Protein AF-A0A924C018-F1 (afdb_monomer_lite)

Structure (mmCIF, N/CA/C/O backbone):
data_AF-A0A924C018-F1
#
_entry.id   AF-A0A924C018-F1
#
loop_
_atom_site.group_PDB
_atom_site.id
_atom_site.type_symbol
_atom_site.label_atom_id
_atom_site.label_alt_id
_atom_site.label_comp_id
_atom_site.label_asym_id
_atom_site.label_entity_id
_atom_site.label_seq_id
_atom_site.pdbx_PDB_ins_code
_atom_site.Cartn_x
_atom_site.Cartn_y
_atom_site.Cartn_z
_atom_site.occupancy
_atom_site.B_iso_or_equiv
_atom_site.auth_seq_id
_atom_site.auth_comp_id
_atom_site.auth_asym_id
_atom_site.auth_atom_id
_atom_site.pdbx_PDB_model_num
ATOM 1 N N . MET A 1 1 ? -15.254 3.535 -17.066 1.00 49.41 1 MET A N 1
ATOM 2 C CA . MET A 1 1 ? -15.858 3.258 -15.742 1.00 49.41 1 MET A CA 1
ATOM 3 C C . MET A 1 1 ? -16.656 4.487 -15.354 1.00 49.41 1 MET A C 1
ATOM 5 O O . MET A 1 1 ? -16.088 5.569 -15.401 1.00 49.41 1 MET A O 1
ATOM 9 N N . GLY A 1 2 ? -17.961 4.345 -15.115 1.00 53.03 2 GLY A N 1
ATOM 10 C CA . GLY A 1 2 ? -18.867 5.479 -14.918 1.00 53.03 2 GLY A CA 1
ATOM 11 C C . GLY A 1 2 ? -18.561 6.240 -13.630 1.00 53.03 2 GLY A C 1
ATOM 12 O O . GLY A 1 2 ? -18.770 5.709 -12.548 1.00 53.03 2 GLY A O 1
ATOM 13 N N . THR A 1 3 ? -18.107 7.482 -13.765 1.00 59.41 3 THR A N 1
ATOM 14 C CA . THR A 1 3 ? -17.884 8.464 -12.685 1.00 59.41 3 THR A CA 1
ATOM 15 C C . THR A 1 3 ? -19.192 9.032 -12.120 1.00 59.41 3 THR A C 1
ATOM 17 O O . THR A 1 3 ? -19.202 9.951 -11.307 1.00 59.41 3 THR A O 1
ATOM 20 N N . THR A 1 4 ? -20.335 8.509 -12.564 1.00 56.25 4 THR A N 1
ATOM 21 C CA . THR A 1 4 ? -21.648 9.119 -12.353 1.00 56.25 4 THR A CA 1
ATOM 22 C C . THR A 1 4 ? -22.232 8.871 -10.958 1.00 56.25 4 THR A C 1
ATOM 24 O O . THR A 1 4 ? -23.284 9.420 -10.654 1.00 56.25 4 THR A O 1
ATOM 27 N N . LYS A 1 5 ? -21.583 8.069 -10.097 1.00 57.38 5 LYS A N 1
ATOM 28 C CA . LYS A 1 5 ? -22.098 7.736 -8.752 1.00 57.38 5 LYS A CA 1
ATOM 29 C C . LYS A 1 5 ? -21.206 8.167 -7.587 1.00 57.38 5 LYS A C 1
ATOM 31 O O . LYS A 1 5 ? -21.681 8.151 -6.457 1.00 57.38 5 LYS A O 1
ATOM 36 N N . ASP A 1 6 ? -19.976 8.615 -7.841 1.00 59.62 6 ASP A N 1
ATOM 37 C CA . ASP A 1 6 ? -19.043 8.990 -6.765 1.00 59.62 6 ASP A CA 1
ATOM 38 C C . ASP A 1 6 ? -19.570 10.192 -5.955 1.00 59.62 6 ASP A C 1
ATOM 40 O O . ASP A 1 6 ? -19.383 10.269 -4.748 1.00 59.62 6 ASP A O 1
ATOM 44 N N . ARG A 1 7 ? -20.355 11.083 -6.579 1.00 63.53 7 ARG A N 1
ATOM 45 C CA . ARG A 1 7 ? -20.958 12.261 -5.917 1.00 63.53 7 ARG A CA 1
ATOM 46 C C . ARG A 1 7 ? -22.042 11.941 -4.878 1.00 63.53 7 ARG A C 1
ATOM 48 O O . ARG A 1 7 ? -22.553 12.859 -4.249 1.00 63.53 7 ARG A O 1
ATOM 55 N N . ILE A 1 8 ? -22.440 10.676 -4.745 1.00 82.44 8 ILE A N 1
ATOM 56 C CA . ILE A 1 8 ? -23.516 10.243 -3.839 1.00 82.44 8 ILE A CA 1
ATOM 57 C C . ILE A 1 8 ? -22.961 9.919 -2.441 1.00 82.44 8 ILE A C 1
ATOM 59 O O . ILE A 1 8 ? -23.693 9.984 -1.456 1.00 82.44 8 ILE A O 1
ATOM 63 N N . PHE A 1 9 ? -21.672 9.591 -2.341 1.00 85.31 9 PHE A N 1
ATOM 64 C CA . PHE A 1 9 ? -21.031 9.162 -1.099 1.00 85.31 9 PHE A CA 1
ATOM 65 C C . PHE A 1 9 ? -20.060 10.220 -0.572 1.00 85.31 9 PHE A C 1
ATOM 67 O O . PHE A 1 9 ? -19.607 11.087 -1.318 1.00 85.31 9 PHE A O 1
ATOM 74 N N . SER A 1 10 ? -19.732 10.149 0.722 1.00 89.81 10 SER A N 1
ATOM 75 C CA . SER A 1 10 ? -18.758 11.065 1.320 1.00 89.81 10 SER A CA 1
ATOM 76 C C . SER A 1 10 ? -17.362 10.863 0.731 1.00 89.81 10 SER A C 1
ATOM 78 O O . SER A 1 10 ? -16.983 9.741 0.384 1.00 89.81 10 SER A O 1
ATOM 80 N N . ASP A 1 11 ? -16.566 11.934 0.686 1.00 89.56 11 ASP A N 1
ATOM 81 C CA . ASP A 1 11 ? -15.197 11.892 0.157 1.00 89.56 11 ASP A CA 1
ATOM 82 C C . ASP A 1 11 ? -14.344 10.825 0.852 1.00 89.56 11 ASP A C 1
ATOM 84 O O . ASP A 1 11 ? -13.660 10.051 0.188 1.00 89.56 11 ASP A O 1
ATOM 88 N N . ALA A 1 12 ? -14.465 10.701 2.178 1.00 89.50 12 ALA A N 1
ATOM 89 C CA . ALA A 1 12 ? -13.774 9.669 2.949 1.00 89.50 12 ALA A CA 1
ATOM 90 C C . ALA A 1 12 ? -14.182 8.239 2.537 1.00 89.50 12 ALA A C 1
ATOM 92 O O . ALA A 1 12 ? -13.337 7.345 2.490 1.00 89.50 12 ALA A O 1
ATOM 93 N N . THR A 1 13 ? -15.462 8.019 2.210 1.00 89.69 13 THR A N 1
ATOM 94 C CA . THR A 1 13 ? -15.960 6.713 1.744 1.00 89.69 13 THR A CA 1
ATOM 95 C C . THR A 1 13 ? -15.437 6.400 0.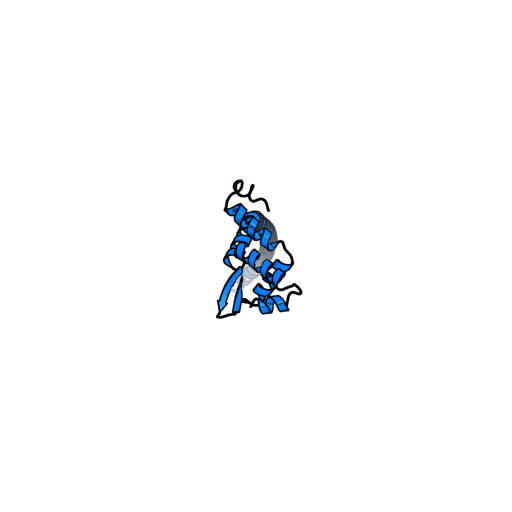347 1.00 89.69 13 THR A C 1
ATOM 97 O O . THR A 1 13 ? -14.963 5.293 0.107 1.00 89.69 13 THR A O 1
ATOM 100 N N . ASN A 1 14 ? -15.472 7.372 -0.566 1.00 91.62 14 ASN A N 1
ATOM 101 C CA . ASN A 1 14 ? -14.947 7.216 -1.925 1.00 91.62 14 ASN A CA 1
ATOM 102 C C . ASN A 1 14 ? -13.435 6.977 -1.931 1.00 91.62 14 ASN A C 1
ATOM 104 O O . ASN A 1 14 ? -12.932 6.146 -2.692 1.00 91.62 14 ASN A O 1
ATOM 108 N N . GLU A 1 15 ? -12.706 7.674 -1.063 1.00 92.56 15 GLU A N 1
ATOM 109 C CA . GLU A 1 15 ?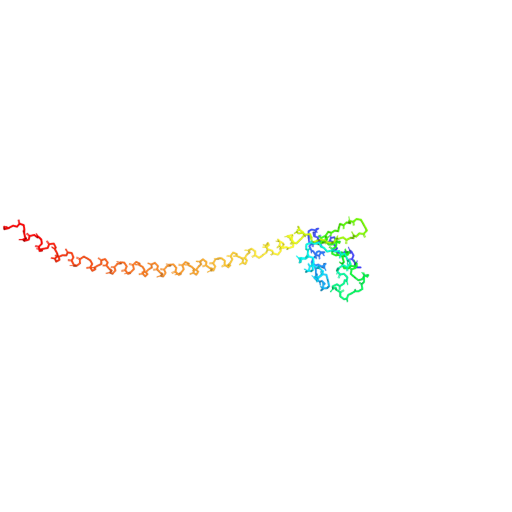 -11.273 7.487 -0.881 1.00 92.56 15 GLU A CA 1
ATOM 110 C C . GLU A 1 15 ? -10.969 6.071 -0.376 1.00 92.56 15 GLU A C 1
ATOM 112 O O . GLU A 1 15 ? -10.178 5.355 -0.993 1.00 92.56 15 GLU A O 1
ATOM 117 N N . MET A 1 16 ? -11.654 5.620 0.681 1.00 93.56 16 MET A N 1
ATOM 118 C CA . MET A 1 16 ? -11.497 4.260 1.203 1.00 93.56 16 MET A CA 1
ATOM 119 C C . MET A 1 16 ? -11.873 3.204 0.155 1.00 93.56 16 MET A C 1
ATOM 121 O O . MET A 1 16 ? -11.133 2.244 -0.054 1.00 93.56 16 MET A O 1
ATOM 125 N N . ALA A 1 17 ? -12.975 3.397 -0.574 1.00 93.12 17 ALA A N 1
ATOM 126 C CA . ALA A 1 17 ? -13.386 2.506 -1.656 1.00 93.12 17 ALA A CA 1
ATOM 127 C C . ALA A 1 17 ? -12.326 2.428 -2.765 1.00 93.12 17 ALA A C 1
ATOM 129 O O . ALA A 1 17 ? -12.042 1.343 -3.275 1.00 93.12 17 ALA A O 1
ATOM 130 N N . THR A 1 18 ? -11.696 3.554 -3.107 1.00 93.75 18 THR A N 1
ATOM 131 C CA . THR A 1 18 ? -10.600 3.613 -4.084 1.00 93.75 18 THR A CA 1
ATOM 132 C C . THR A 1 18 ? -9.379 2.836 -3.595 1.00 93.75 18 THR A C 1
ATOM 134 O O . THR A 1 18 ? -8.838 2.019 -4.344 1.00 93.75 18 THR A O 1
ATOM 137 N N . MET A 1 19 ? -8.986 3.019 -2.330 1.00 94.94 19 MET A N 1
ATOM 138 C CA . MET A 1 19 ? -7.892 2.272 -1.699 1.00 94.94 19 MET A CA 1
ATOM 139 C C . MET A 1 19 ? -8.162 0.763 -1.700 1.00 94.94 19 MET A C 1
ATOM 141 O O . MET A 1 19 ? -7.360 -0.017 -2.214 1.00 94.94 19 MET A O 1
ATOM 145 N N . LEU A 1 20 ? -9.319 0.334 -1.199 1.00 93.69 20 LEU A N 1
ATOM 146 C CA . LEU A 1 20 ? -9.678 -1.084 -1.114 1.00 93.69 20 LEU A CA 1
ATOM 147 C C . LEU A 1 20 ? -9.813 -1.728 -2.497 1.00 93.69 20 LEU A C 1
ATOM 149 O O . LEU A 1 20 ? -9.339 -2.844 -2.721 1.00 93.69 20 LEU A O 1
ATOM 153 N N . ARG A 1 21 ? -10.379 -1.008 -3.469 1.00 94.12 21 ARG A N 1
ATOM 154 C CA . ARG A 1 21 ? -10.450 -1.464 -4.861 1.00 94.12 21 ARG A CA 1
ATOM 155 C C . ARG A 1 21 ? -9.067 -1.626 -5.479 1.00 94.12 21 ARG A C 1
ATOM 157 O O . ARG A 1 21 ? -8.880 -2.519 -6.309 1.00 94.12 21 ARG A O 1
ATOM 164 N N . ALA A 1 22 ? -8.103 -0.785 -5.114 1.00 95.00 22 ALA A N 1
ATOM 165 C CA . ALA A 1 22 ? -6.725 -0.944 -5.552 1.00 95.00 22 ALA A CA 1
ATOM 166 C C . ALA A 1 22 ? -6.051 -2.171 -4.911 1.00 95.00 22 ALA A C 1
ATOM 168 O O . ALA A 1 22 ? -5.319 -2.889 -5.590 1.00 95.00 22 ALA A O 1
ATOM 169 N N . LEU A 1 23 ? -6.364 -2.486 -3.656 1.00 92.94 23 LEU A N 1
ATOM 170 C CA . LEU A 1 23 ? -5.844 -3.675 -2.971 1.00 92.94 23 LEU A CA 1
ATOM 171 C C . LEU A 1 23 ? -6.449 -4.993 -3.464 1.00 92.94 23 LEU A C 1
ATOM 173 O O . LEU A 1 23 ? -5.752 -6.002 -3.503 1.00 92.94 23 LEU A O 1
ATOM 177 N N . GLY A 1 24 ? -7.711 -4.996 -3.896 1.00 92.69 24 GLY A N 1
ATOM 178 C CA . GLY A 1 24 ? -8.462 -6.209 -4.246 1.00 92.69 24 GLY A CA 1
ATOM 179 C C . GLY A 1 24 ? -8.010 -6.973 -5.501 1.00 92.69 24 GLY A C 1
ATOM 180 O O . GLY A 1 24 ? -8.771 -7.789 -6.008 1.00 92.69 24 GLY A O 1
ATOM 181 N N . HIS A 1 25 ? -6.817 -6.712 -6.050 1.00 96.19 25 HIS A N 1
ATOM 182 C CA . HIS A 1 25 ? -6.288 -7.449 -7.205 1.00 96.19 25 HIS A CA 1
ATOM 183 C C . HIS A 1 25 ? -5.047 -8.265 -6.811 1.00 96.19 25 HIS A C 1
ATOM 185 O O . HIS A 1 25 ? -4.087 -7.662 -6.325 1.00 96.19 25 HIS A O 1
ATOM 191 N N . PRO A 1 26 ? -4.983 -9.575 -7.122 1.00 93.31 26 PRO A N 1
ATOM 192 C CA . PRO A 1 26 ? -3.897 -10.459 -6.684 1.00 93.31 26 PRO A CA 1
ATOM 193 C C . PRO A 1 26 ? -2.496 -9.934 -7.017 1.00 93.31 26 PRO A C 1
ATOM 195 O O . PRO A 1 26 ? -1.663 -9.789 -6.133 1.00 93.31 26 PRO A O 1
ATOM 198 N N . ALA A 1 27 ? -2.261 -9.529 -8.271 1.00 92.50 27 ALA A N 1
ATOM 199 C CA . ALA A 1 27 ? -0.958 -8.994 -8.679 1.00 92.50 27 ALA A CA 1
ATOM 200 C C . ALA A 1 27 ? -0.540 -7.723 -7.911 1.00 92.50 27 ALA A C 1
ATOM 202 O O . ALA A 1 27 ? 0.638 -7.525 -7.640 1.00 92.50 27 ALA A O 1
ATOM 203 N N . ARG A 1 28 ? -1.494 -6.856 -7.536 1.00 94.62 28 ARG A N 1
ATOM 204 C CA . ARG A 1 28 ? -1.199 -5.643 -6.754 1.00 94.62 28 ARG A CA 1
ATOM 205 C C . ARG A 1 28 ? -0.879 -5.987 -5.304 1.00 94.62 28 ARG A C 1
ATOM 207 O O . ARG A 1 28 ? -0.009 -5.356 -4.715 1.00 94.62 28 ARG A O 1
ATOM 214 N N . PHE A 1 29 ? -1.546 -6.999 -4.759 1.00 92.25 29 PHE A N 1
ATOM 215 C CA . PHE A 1 29 ? -1.243 -7.517 -3.432 1.00 92.25 29 PHE A CA 1
ATOM 216 C C . PHE A 1 29 ? 0.162 -8.133 -3.375 1.00 92.25 29 PHE A C 1
ATOM 218 O O . PHE A 1 29 ? 0.906 -7.875 -2.433 1.00 92.25 29 PHE A O 1
ATOM 225 N N . GLU A 1 30 ? 0.572 -8.842 -4.427 1.00 91.38 30 GLU A N 1
ATOM 226 C CA . GLU A 1 30 ? 1.924 -9.400 -4.522 1.00 91.38 30 GLU A CA 1
ATOM 227 C C . GLU A 1 30 ? 3.002 -8.308 -4.570 1.00 91.38 30 GLU A C 1
ATOM 229 O O . GLU A 1 30 ? 3.984 -8.365 -3.833 1.00 91.38 30 GLU A O 1
ATOM 234 N N . ILE A 1 31 ? 2.777 -7.242 -5.350 1.00 91.94 31 ILE A N 1
ATOM 235 C CA . ILE A 1 31 ? 3.658 -6.061 -5.357 1.00 91.94 31 ILE A CA 1
ATOM 236 C C . ILE A 1 31 ? 3.794 -5.472 -3.944 1.00 91.94 31 ILE A C 1
ATOM 238 O O . ILE A 1 31 ? 4.890 -5.105 -3.529 1.00 91.94 31 ILE A O 1
ATOM 242 N N . ILE A 1 32 ? 2.699 -5.385 -3.186 1.00 91.81 32 ILE A N 1
ATOM 243 C CA . ILE A 1 32 ? 2.723 -4.872 -1.809 1.00 91.81 32 ILE A CA 1
ATOM 244 C C . ILE A 1 32 ? 3.542 -5.782 -0.892 1.00 91.81 32 ILE A C 1
ATOM 246 O O . ILE A 1 32 ? 4.331 -5.271 -0.098 1.00 91.81 32 ILE A O 1
ATOM 250 N N . ASN A 1 33 ? 3.400 -7.103 -1.011 1.00 89.31 33 ASN A N 1
ATOM 251 C CA . ASN A 1 33 ? 4.186 -8.060 -0.230 1.00 89.31 33 ASN A CA 1
ATOM 252 C C . ASN A 1 33 ? 5.690 -7.898 -0.488 1.00 89.31 33 ASN A C 1
ATOM 254 O O . ASN A 1 33 ? 6.463 -7.825 0.467 1.00 89.31 33 ASN A O 1
ATOM 258 N N . LEU A 1 34 ? 6.087 -7.742 -1.753 1.00 89.62 34 LEU A N 1
ATOM 259 C CA . LEU A 1 34 ? 7.478 -7.476 -2.136 1.00 89.62 34 LEU A CA 1
ATOM 260 C C . LEU A 1 34 ? 7.999 -6.153 -1.557 1.00 89.62 34 LEU A C 1
ATOM 262 O O . LEU A 1 34 ? 9.096 -6.081 -1.003 1.00 89.62 34 LEU A O 1
ATOM 266 N N . LEU A 1 35 ? 7.203 -5.084 -1.636 1.00 89.25 35 LEU A N 1
ATOM 267 C CA . LEU A 1 35 ? 7.598 -3.786 -1.084 1.00 89.25 35 LEU A CA 1
ATOM 268 C C . LEU A 1 35 ? 7.676 -3.799 0.449 1.00 89.25 35 LEU A C 1
ATOM 270 O O . LEU A 1 35 ? 8.476 -3.061 1.029 1.00 89.25 35 LEU A O 1
ATOM 274 N N . LYS A 1 36 ? 6.880 -4.645 1.112 1.00 85.88 36 LYS A N 1
ATOM 275 C CA . LYS A 1 36 ? 6.918 -4.840 2.565 1.00 85.88 36 LYS A CA 1
ATOM 276 C C . LYS A 1 36 ? 8.213 -5.517 3.012 1.00 85.88 36 LYS A C 1
ATOM 278 O O . LYS A 1 36 ? 8.735 -5.148 4.062 1.00 85.88 36 LYS A O 1
ATOM 283 N N . SER A 1 37 ? 8.737 -6.471 2.240 1.00 79.94 37 SER A N 1
ATOM 284 C CA . SER A 1 37 ? 10.010 -7.125 2.560 1.00 79.94 37 SER A CA 1
ATOM 285 C C . SER A 1 37 ? 11.218 -6.228 2.296 1.00 79.94 37 SER A C 1
ATOM 287 O O . SER A 1 37 ? 12.142 -6.216 3.104 1.00 79.94 37 SER A O 1
ATOM 289 N N . GLU A 1 38 ? 11.215 -5.449 1.210 1.00 72.19 38 GLU A N 1
ATOM 290 C CA . GLU A 1 38 ? 12.428 -4.743 0.765 1.00 72.19 38 GLU A CA 1
ATOM 291 C C . GLU A 1 38 ? 12.513 -3.258 1.156 1.00 72.19 38 GLU A C 1
ATOM 293 O O . GLU A 1 38 ? 13.523 -2.621 0.871 1.00 72.19 38 GLU A O 1
ATOM 298 N N . LYS A 1 39 ? 11.514 -2.690 1.855 1.00 72.69 39 LYS A N 1
ATOM 299 C CA . LYS A 1 39 ? 11.349 -1.252 2.204 1.00 72.69 39 LYS A CA 1
ATOM 300 C C . LYS A 1 39 ? 11.295 -0.294 1.005 1.00 72.69 39 LYS A C 1
ATOM 302 O O . LYS A 1 39 ? 10.546 0.678 1.036 1.00 72.69 39 LYS A O 1
ATOM 307 N N . THR A 1 40 ? 12.087 -0.518 -0.035 1.00 78.38 40 THR A N 1
ATOM 308 C CA . THR A 1 40 ? 12.148 0.223 -1.293 1.00 78.38 40 THR A CA 1
ATOM 309 C C . THR A 1 40 ? 12.585 -0.736 -2.389 1.00 78.38 40 THR A C 1
ATOM 311 O O . THR A 1 40 ? 13.619 -1.380 -2.254 1.00 78.38 40 THR A O 1
ATOM 314 N N . CYS A 1 41 ? 11.839 -0.802 -3.490 1.00 81.44 41 CYS A N 1
ATOM 315 C CA . CYS A 1 41 ? 12.182 -1.671 -4.613 1.00 81.44 41 CYS A CA 1
ATOM 316 C C . CYS A 1 41 ? 12.168 -0.882 -5.926 1.00 81.44 41 CYS A C 1
ATOM 318 O O . CYS A 1 41 ? 11.317 -0.010 -6.140 1.00 81.44 41 CYS A O 1
ATOM 320 N N . CYS A 1 42 ? 13.123 -1.166 -6.811 1.00 81.69 42 CYS A N 1
ATOM 321 C CA . CYS 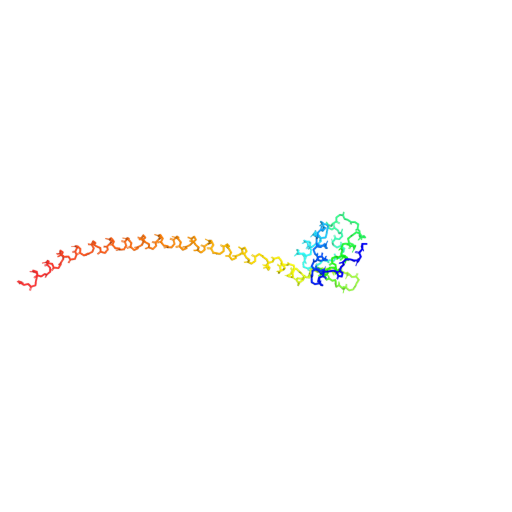A 1 42 ? 13.153 -0.556 -8.133 1.00 81.69 42 CYS A CA 1
ATOM 322 C C . CYS A 1 42 ? 12.122 -1.232 -9.047 1.00 81.69 42 CYS A C 1
ATOM 324 O O . CYS A 1 42 ? 11.871 -2.433 -8.943 1.00 81.69 42 CYS A O 1
ATOM 326 N N . GLY A 1 43 ? 11.538 -0.476 -9.982 1.00 77.50 43 GLY A N 1
ATOM 327 C CA . GLY A 1 43 ? 10.528 -1.028 -10.898 1.00 77.50 43 GLY A CA 1
ATOM 328 C C . GLY A 1 43 ? 11.013 -2.254 -11.683 1.00 77.50 43 GLY A C 1
ATOM 329 O O . GLY A 1 43 ? 10.243 -3.179 -11.919 1.00 77.50 43 GLY A O 1
ATOM 330 N N . ILE A 1 44 ? 12.305 -2.292 -12.018 1.00 76.94 44 ILE A N 1
ATOM 331 C CA . ILE A 1 44 ? 12.938 -3.402 -12.745 1.00 76.94 44 ILE A CA 1
ATOM 332 C C . ILE A 1 44 ? 12.981 -4.677 -11.889 1.00 76.94 44 ILE A C 1
ATOM 334 O O . ILE A 1 44 ? 12.689 -5.757 -12.392 1.00 76.94 44 ILE A O 1
ATOM 338 N N . ALA A 1 45 ? 13.294 -4.573 -10.594 1.00 81.75 45 ALA A N 1
ATOM 339 C CA . ALA A 1 45 ? 13.308 -5.731 -9.701 1.00 81.75 45 ALA A CA 1
ATOM 340 C C . ALA A 1 45 ? 11.901 -6.321 -9.527 1.00 81.75 45 ALA A C 1
ATOM 342 O O . ALA A 1 45 ? 11.735 -7.534 -9.612 1.00 81.75 45 ALA A O 1
ATOM 343 N N . ILE A 1 46 ? 10.874 -5.471 -9.409 1.00 84.38 46 ILE A N 1
ATOM 344 C CA . ILE A 1 46 ? 9.470 -5.914 -9.365 1.00 84.38 46 ILE A CA 1
ATOM 345 C C . ILE A 1 46 ? 9.108 -6.695 -10.638 1.00 84.38 46 ILE A C 1
ATOM 347 O O . ILE A 1 46 ? 8.462 -7.739 -10.561 1.00 84.38 46 ILE A O 1
ATOM 351 N N . MET A 1 47 ? 9.554 -6.220 -11.805 1.00 83.25 47 MET A N 1
ATOM 352 C CA . MET A 1 47 ? 9.324 -6.896 -13.087 1.00 83.25 47 MET A CA 1
ATOM 353 C C . MET A 1 47 ? 9.994 -8.263 -13.198 1.00 83.25 47 MET A C 1
ATOM 355 O O . MET A 1 47 ? 9.465 -9.136 -13.876 1.00 83.25 47 MET A O 1
ATOM 359 N N . ASN A 1 48 ? 11.133 -8.459 -12.541 1.00 82.81 48 ASN A N 1
ATOM 360 C CA . ASN A 1 48 ? 11.842 -9.735 -12.575 1.00 82.81 48 ASN A CA 1
ATOM 361 C C . ASN A 1 48 ? 11.225 -10.779 -11.631 1.00 82.81 48 ASN A C 1
ATOM 363 O O . AS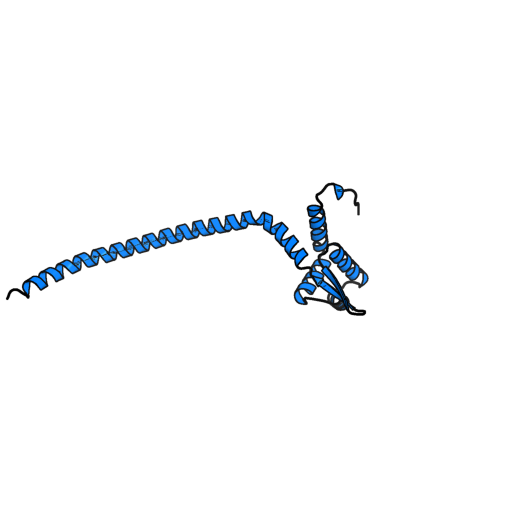N A 1 48 ? 11.398 -11.974 -11.853 1.00 82.81 48 ASN A O 1
ATOM 367 N N . LEU A 1 49 ? 10.528 -10.339 -10.579 1.00 84.50 49 LEU A N 1
ATOM 368 C CA . LEU A 1 49 ? 9.954 -11.218 -9.554 1.00 84.50 49 LEU A CA 1
ATOM 369 C C . LEU A 1 49 ? 8.514 -11.640 -9.859 1.00 84.50 49 LEU A C 1
ATOM 371 O O . LEU A 1 49 ? 8.081 -12.705 -9.423 1.00 84.50 49 LEU A O 1
ATOM 375 N N . ILE A 1 50 ? 7.767 -10.826 -10.608 1.00 86.44 50 ILE A N 1
ATOM 376 C CA . ILE A 1 50 ? 6.376 -11.111 -10.965 1.00 86.44 50 ILE A CA 1
ATOM 377 C C . ILE A 1 50 ? 6.310 -11.472 -12.454 1.00 86.44 50 ILE A C 1
ATOM 379 O O . ILE A 1 50 ? 6.681 -10.638 -13.279 1.00 86.44 50 ILE A O 1
ATOM 383 N N . PRO A 1 51 ? 5.786 -12.655 -12.837 1.00 86.25 51 PRO A N 1
ATOM 384 C CA . PRO A 1 51 ? 5.755 -13.124 -14.225 1.00 86.25 51 PRO A CA 1
ATOM 385 C C . PRO A 1 51 ? 4.645 -12.435 -15.042 1.00 86.25 51 PRO A C 1
ATOM 387 O O . PRO A 1 51 ? 3.721 -13.071 -15.547 1.00 86.25 51 PRO A O 1
ATOM 390 N N . LEU A 1 52 ? 4.711 -11.109 -15.154 1.00 89.75 52 LEU A N 1
ATOM 391 C CA . LEU A 1 52 ? 3.799 -10.266 -15.923 1.00 89.75 52 LEU A CA 1
ATOM 392 C C . LEU A 1 52 ? 4.590 -9.342 -16.848 1.00 89.75 52 LEU A C 1
ATOM 394 O O . LEU A 1 52 ? 5.748 -9.012 -16.604 1.00 89.75 52 LEU A O 1
ATOM 398 N N . SER A 1 53 ? 3.947 -8.879 -17.919 1.00 91.31 53 SER A N 1
ATOM 399 C CA . SER A 1 53 ? 4.584 -7.934 -18.834 1.00 91.31 53 SER A CA 1
ATOM 400 C C . SER A 1 53 ? 4.837 -6.577 -18.172 1.00 91.31 53 SER A C 1
ATOM 402 O O . SER A 1 53 ? 4.072 -6.129 -17.312 1.00 91.31 53 SER A O 1
ATOM 404 N N . GLN A 1 54 ? 5.871 -5.874 -18.646 1.00 89.00 54 GLN A N 1
ATOM 405 C CA . GLN A 1 54 ? 6.226 -4.527 -18.189 1.00 89.00 54 GLN A CA 1
ATOM 406 C C . GLN A 1 54 ? 5.025 -3.574 -18.178 1.00 89.00 54 GLN A C 1
ATOM 408 O O . GLN A 1 54 ? 4.776 -2.906 -17.181 1.00 89.00 54 GLN A O 1
ATOM 413 N N . SER A 1 55 ? 4.252 -3.538 -19.268 1.00 93.19 55 SER A N 1
ATOM 414 C CA . SER A 1 55 ? 3.079 -2.667 -19.396 1.00 93.19 55 SER A CA 1
ATOM 415 C C . SER A 1 55 ? 2.001 -2.977 -18.352 1.00 93.19 55 SER A C 1
ATOM 417 O O . SER A 1 55 ? 1.379 -2.061 -17.810 1.00 93.19 55 SER A O 1
ATOM 419 N N . THR A 1 56 ? 1.815 -4.256 -18.019 1.00 93.62 56 THR A N 1
ATOM 420 C CA . THR A 1 56 ? 0.865 -4.7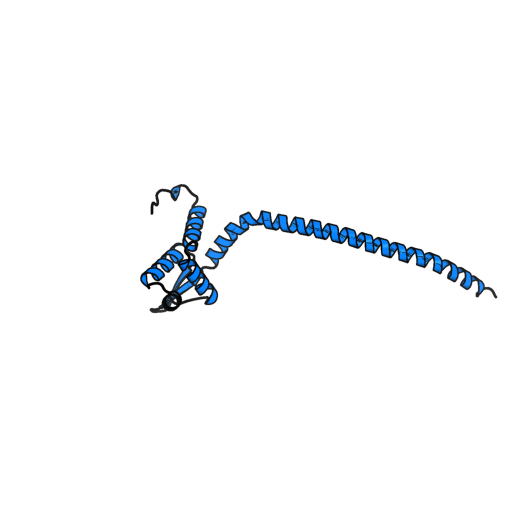05 -16.993 1.00 93.62 56 THR A CA 1
ATOM 421 C C . THR A 1 56 ? 1.327 -4.296 -15.598 1.00 93.62 56 THR A C 1
ATOM 423 O O . THR A 1 56 ? 0.538 -3.760 -14.819 1.00 93.62 56 THR A O 1
ATOM 426 N N . ILE A 1 57 ? 2.615 -4.466 -15.293 1.00 93.44 57 ILE A N 1
ATOM 427 C CA . ILE A 1 57 ? 3.198 -4.059 -14.009 1.00 93.44 57 ILE A CA 1
ATOM 428 C C . ILE A 1 57 ? 3.151 -2.539 -13.852 1.00 93.44 57 ILE A C 1
ATOM 430 O O . ILE A 1 57 ? 2.697 -2.051 -12.818 1.00 93.44 57 ILE A O 1
ATOM 434 N N . SER A 1 58 ? 3.514 -1.774 -14.886 1.00 93.12 58 SER A N 1
ATOM 435 C CA . SER A 1 58 ? 3.384 -0.313 -14.874 1.00 93.12 58 SER A CA 1
ATOM 436 C C . SER A 1 58 ? 1.945 0.121 -14.607 1.00 93.12 58 SER A C 1
ATOM 438 O O . SER A 1 58 ? 1.725 0.996 -13.775 1.00 93.12 58 SER A O 1
ATOM 440 N N . LYS A 1 59 ? 0.954 -0.534 -15.225 1.00 95.38 59 LYS A N 1
ATOM 441 C CA . LYS A 1 59 ? -0.463 -0.267 -14.950 1.00 95.38 59 LYS A CA 1
ATOM 442 C C . LYS A 1 59 ? -0.824 -0.549 -13.489 1.00 95.38 59 LYS A C 1
ATOM 444 O O . LYS A 1 59 ? -1.478 0.278 -12.859 1.00 95.38 59 LYS A O 1
ATOM 449 N N . HIS A 1 60 ? -0.388 -1.675 -12.926 1.00 95.81 60 HIS A N 1
ATOM 450 C CA . HIS A 1 60 ? -0.622 -1.995 -11.515 1.00 95.81 60 HIS A CA 1
ATOM 451 C C . HIS A 1 60 ? 0.009 -0.971 -10.563 1.00 95.81 60 HIS A C 1
ATOM 453 O O . HIS A 1 60 ? -0.647 -0.549 -9.610 1.00 95.81 60 HIS A O 1
ATOM 459 N N . LEU A 1 61 ? 1.237 -0.530 -10.842 1.00 95.19 61 LEU A N 1
ATOM 460 C CA . LEU A 1 61 ? 1.935 0.499 -10.069 1.00 95.19 61 LEU A CA 1
ATOM 461 C C . LEU A 1 61 ? 1.233 1.859 -10.174 1.00 95.19 61 LEU A C 1
ATOM 463 O O . LEU A 1 61 ? 1.070 2.539 -9.163 1.00 95.19 61 LEU A O 1
ATOM 467 N N . SER A 1 62 ? 0.760 2.243 -11.362 1.00 95.38 62 SER A N 1
ATOM 468 C CA . SER A 1 62 ? -0.034 3.462 -11.552 1.00 95.38 62 SER A CA 1
ATOM 469 C C . SER A 1 62 ? -1.331 3.431 -10.748 1.00 95.38 62 SER A C 1
ATOM 471 O O . SER A 1 62 ? -1.650 4.406 -10.079 1.00 95.38 62 SER A O 1
ATOM 473 N N . GLU A 1 63 ? -2.054 2.312 -10.752 1.00 96.69 63 GLU A N 1
ATOM 474 C CA . GLU A 1 63 ? -3.282 2.156 -9.964 1.00 96.69 63 GLU A CA 1
ATOM 475 C C . GLU A 1 63 ? -3.017 2.246 -8.452 1.00 96.69 63 GLU A C 1
ATOM 477 O O . GLU A 1 63 ? -3.734 2.945 -7.739 1.00 96.69 63 GLU A O 1
ATOM 482 N N . LEU A 1 64 ? -1.965 1.584 -7.958 1.00 96.50 64 LEU A N 1
ATOM 483 C CA . LEU A 1 64 ? -1.564 1.657 -6.548 1.00 96.50 64 LEU A CA 1
ATOM 484 C C . LEU A 1 64 ? -1.126 3.069 -6.139 1.00 96.50 64 LEU A C 1
ATOM 486 O O . LEU A 1 64 ? -1.442 3.519 -5.036 1.00 96.50 64 LEU A O 1
ATOM 490 N N . LYS A 1 65 ? -0.423 3.780 -7.027 1.00 96.06 65 LYS A N 1
ATOM 491 C CA . LYS A 1 65 ? -0.022 5.177 -6.826 1.00 96.06 65 LYS A CA 1
ATOM 492 C C . LYS A 1 65 ? -1.240 6.098 -6.781 1.00 96.06 65 LYS A C 1
ATOM 494 O O . LYS A 1 65 ? -1.323 6.944 -5.899 1.00 96.06 65 LYS A O 1
ATOM 499 N N . ASN A 1 66 ? -2.184 5.932 -7.708 1.00 95.56 66 ASN A N 1
ATOM 500 C CA . ASN A 1 66 ? -3.405 6.739 -7.772 1.00 95.56 66 ASN A CA 1
ATOM 501 C C . ASN A 1 66 ? -4.276 6.553 -6.523 1.00 95.56 66 ASN A C 1
ATOM 503 O O . ASN A 1 66 ? -4.911 7.498 -6.072 1.00 95.56 66 ASN A O 1
ATOM 507 N N . ALA A 1 67 ? -4.256 5.357 -5.932 1.00 95.75 67 ALA A N 1
ATOM 508 C CA . ALA A 1 67 ? -4.893 5.064 -4.652 1.00 95.75 67 ALA A CA 1
ATOM 509 C C . ALA A 1 67 ? -4.065 5.494 -3.422 1.00 95.75 67 ALA A C 1
ATOM 511 O O . ALA A 1 67 ? -4.430 5.165 -2.298 1.00 95.75 67 ALA A O 1
ATOM 512 N N . ALA A 1 68 ? -2.940 6.189 -3.618 1.00 95.94 68 ALA A N 1
ATOM 513 C CA . ALA A 1 68 ? -2.016 6.644 -2.577 1.00 95.94 68 ALA A CA 1
ATOM 514 C C . ALA A 1 68 ? -1.418 5.533 -1.684 1.00 95.94 68 ALA A C 1
ATOM 516 O O . ALA A 1 68 ? -0.876 5.830 -0.617 1.00 95.94 68 ALA A O 1
ATOM 517 N N . ILE A 1 69 ? -1.458 4.268 -2.120 1.00 96.44 69 ILE A N 1
ATOM 518 C CA . ILE A 1 69 ? -0.927 3.111 -1.371 1.00 96.44 69 ILE A CA 1
ATOM 519 C C . ILE A 1 69 ? 0.599 3.037 -1.473 1.00 96.44 69 ILE A C 1
ATOM 521 O O . ILE A 1 69 ? 1.267 2.608 -0.532 1.00 96.44 69 ILE A O 1
ATOM 525 N N . ILE A 1 70 ? 1.158 3.466 -2.607 1.00 95.88 70 ILE A N 1
ATOM 526 C CA . ILE A 1 70 ? 2.605 3.520 -2.833 1.00 95.88 70 ILE A CA 1
ATOM 527 C C . ILE A 1 70 ? 3.047 4.937 -3.187 1.00 95.88 70 ILE A C 1
ATOM 529 O O . ILE A 1 70 ? 2.326 5.694 -3.840 1.00 95.88 70 ILE A O 1
ATOM 533 N N . THR A 1 71 ? 4.266 5.273 -2.793 1.00 94.44 71 THR A N 1
ATOM 534 C CA . THR A 1 71 ? 4.970 6.489 -3.187 1.00 94.44 71 THR A CA 1
ATOM 535 C C . THR A 1 71 ? 6.060 6.155 -4.198 1.00 94.44 71 THR A C 1
ATOM 537 O O . THR A 1 71 ? 6.559 5.030 -4.267 1.00 94.44 71 THR A O 1
ATOM 540 N N . VAL A 1 72 ? 6.385 7.138 -5.036 1.00 93.69 72 VAL A N 1
ATOM 541 C CA . VAL A 1 72 ? 7.351 6.991 -6.126 1.00 93.69 72 VAL A CA 1
ATOM 542 C C . VAL A 1 72 ? 8.432 8.041 -5.956 1.00 93.69 72 VAL A C 1
ATOM 544 O O . VAL A 1 72 ? 8.122 9.226 -5.838 1.00 93.69 72 VAL A O 1
ATOM 547 N N . THR A 1 73 ? 9.690 7.617 -5.973 1.00 92.44 73 THR A N 1
ATOM 548 C CA . THR A 1 73 ? 10.852 8.508 -5.942 1.00 92.44 73 THR A CA 1
ATOM 549 C C . THR A 1 73 ? 11.767 8.190 -7.115 1.00 92.44 73 THR A C 1
ATOM 551 O O . THR A 1 73 ? 11.999 7.027 -7.438 1.00 92.44 73 THR A O 1
ATOM 554 N N . ASN A 1 74 ? 12.287 9.219 -7.779 1.00 91.00 74 ASN A N 1
ATOM 555 C CA . ASN A 1 74 ? 13.228 9.044 -8.881 1.00 91.00 74 ASN A CA 1
ATOM 556 C C . ASN A 1 74 ? 14.636 9.369 -8.384 1.00 91.00 74 ASN A C 1
ATOM 558 O O . ASN A 1 74 ? 14.875 10.456 -7.859 1.00 91.00 74 ASN A O 1
ATOM 562 N N . LYS A 1 75 ? 15.568 8.430 -8.553 1.00 86.62 75 LYS A N 1
ATOM 563 C CA . LYS A 1 75 ? 16.993 8.620 -8.274 1.00 86.62 75 LYS A CA 1
ATOM 564 C C . LYS A 1 75 ? 17.749 8.500 -9.594 1.00 86.62 75 LYS A C 1
ATOM 566 O O . LYS A 1 75 ? 18.085 7.400 -10.032 1.00 86.62 75 LYS A O 1
ATOM 571 N N . GLY A 1 76 ? 17.966 9.637 -10.254 1.00 88.62 76 GLY A N 1
ATOM 572 C CA . GLY A 1 76 ? 18.460 9.670 -11.634 1.00 88.62 76 GLY A CA 1
ATOM 573 C C . GLY A 1 76 ? 17.441 9.050 -12.594 1.00 88.62 76 GLY A C 1
ATOM 574 O O . GLY A 1 76 ? 16.265 9.401 -12.548 1.00 88.62 76 GLY A O 1
ATOM 575 N N . ASN A 1 77 ? 17.880 8.089 -13.411 1.00 87.25 77 ASN A N 1
ATOM 576 C CA . ASN A 1 77 ? 17.024 7.382 -14.376 1.00 87.25 77 ASN A CA 1
ATOM 577 C C . ASN A 1 77 ? 16.259 6.190 -13.772 1.00 87.25 77 ASN A C 1
ATOM 579 O O . ASN A 1 77 ? 15.540 5.499 -14.491 1.00 87.25 77 ASN A O 1
ATOM 583 N N . ILE A 1 78 ? 16.429 5.912 -12.475 1.00 85.44 78 ILE A N 1
ATOM 584 C CA . ILE A 1 78 ? 15.790 4.776 -11.804 1.00 85.44 78 ILE A CA 1
ATOM 585 C C . ILE A 1 78 ? 14.606 5.271 -10.976 1.00 85.44 78 ILE A C 1
ATOM 587 O O . ILE A 1 78 ? 14.751 6.130 -10.102 1.00 85.44 78 ILE A O 1
ATOM 591 N N . THR A 1 79 ? 13.443 4.677 -11.226 1.00 90.00 79 THR A N 1
ATOM 592 C CA . THR A 1 79 ? 12.228 4.884 -10.437 1.00 90.00 79 THR A CA 1
ATOM 593 C C . THR A 1 79 ? 12.124 3.830 -9.337 1.00 90.00 79 THR A C 1
ATOM 595 O O . THR A 1 79 ? 12.105 2.624 -9.606 1.00 90.00 79 THR A O 1
ATOM 598 N N . ASN A 1 80 ? 12.036 4.303 -8.097 1.00 91.25 80 ASN A N 1
ATOM 599 C CA . ASN A 1 80 ? 11.888 3.499 -6.893 1.00 91.25 80 ASN A CA 1
ATOM 600 C C . ASN A 1 80 ? 10.480 3.640 -6.322 1.00 91.25 80 ASN A C 1
ATOM 602 O O . ASN A 1 80 ? 9.910 4.735 -6.292 1.00 91.25 80 ASN A O 1
ATOM 606 N N . TYR A 1 81 ? 9.953 2.525 -5.830 1.00 94.00 81 TYR A N 1
ATOM 607 C CA . TYR A 1 81 ? 8.634 2.424 -5.227 1.00 94.00 81 TYR A CA 1
ATOM 608 C C . TYR A 1 81 ? 8.759 2.065 -3.750 1.00 94.00 81 TYR A C 1
ATOM 610 O O . TYR A 1 81 ? 9.586 1.237 -3.364 1.00 94.00 81 TYR A O 1
ATOM 618 N N . THR A 1 82 ? 7.919 2.689 -2.932 1.00 93.88 82 THR A N 1
ATOM 619 C CA . THR A 1 82 ? 7.881 2.518 -1.475 1.00 93.88 82 THR A CA 1
ATOM 620 C C . THR A 1 82 ? 6.439 2.445 -0.993 1.00 93.88 82 THR A C 1
ATOM 622 O O . THR A 1 82 ? 5.564 3.095 -1.564 1.00 93.88 82 THR A O 1
ATOM 625 N N . LEU A 1 83 ? 6.166 1.660 0.053 1.00 94.00 83 LEU A N 1
ATOM 626 C CA . LEU A 1 83 ? 4.835 1.632 0.666 1.00 94.00 83 LEU A CA 1
ATOM 627 C C . LEU A 1 83 ? 4.560 2.930 1.425 1.00 94.00 83 LEU A C 1
ATOM 629 O O . LEU A 1 83 ? 5.424 3.456 2.124 1.00 94.00 83 LEU A O 1
ATOM 633 N N . ASN A 1 84 ? 3.329 3.420 1.318 1.00 94.88 84 ASN A N 1
ATOM 634 C CA . ASN A 1 84 ? 2.856 4.539 2.113 1.00 94.88 84 ASN A CA 1
ATOM 635 C C . ASN A 1 84 ? 2.282 4.031 3.442 1.00 94.88 84 ASN A C 1
ATOM 637 O O . ASN A 1 84 ? 1.126 3.614 3.517 1.00 94.88 84 ASN A O 1
ATOM 641 N N . GLU A 1 85 ? 3.077 4.096 4.508 1.00 90.88 85 GLU A N 1
ATOM 642 C CA . GLU A 1 85 ? 2.659 3.644 5.841 1.00 90.88 85 GLU A CA 1
ATOM 643 C C . GLU A 1 85 ? 1.408 4.365 6.358 1.00 90.88 85 GLU A C 1
ATOM 645 O O . GLU A 1 85 ? 0.582 3.758 7.038 1.00 90.88 85 GLU A O 1
ATOM 650 N N . ASN A 1 86 ? 1.228 5.643 6.015 1.00 93.69 86 ASN A N 1
ATOM 651 C CA . ASN A 1 86 ? 0.064 6.412 6.454 1.00 93.69 86 ASN A CA 1
ATOM 652 C C . ASN A 1 86 ? -1.224 5.906 5.796 1.00 93.69 86 ASN A C 1
ATOM 654 O O . ASN A 1 86 ? -2.259 5.833 6.455 1.00 93.69 86 ASN A O 1
ATOM 658 N N . ALA A 1 87 ? -1.157 5.511 4.521 1.00 92.81 87 ALA A N 1
ATOM 659 C CA . ALA A 1 87 ? -2.294 4.908 3.830 1.00 92.81 87 ALA A CA 1
ATOM 660 C C . ALA A 1 87 ? -2.674 3.560 4.461 1.00 92.81 87 ALA A C 1
ATOM 662 O O . ALA A 1 87 ? -3.851 3.304 4.710 1.00 92.81 87 ALA A O 1
ATOM 663 N N . LEU A 1 88 ? -1.684 2.728 4.802 1.00 90.50 88 LEU A N 1
ATOM 664 C CA . LEU A 1 88 ? -1.926 1.448 5.474 1.00 90.50 88 LEU A CA 1
ATOM 665 C C . LEU A 1 88 ? -2.533 1.636 6.870 1.00 90.50 88 LEU A C 1
ATOM 667 O O . LEU A 1 88 ? -3.520 0.978 7.189 1.00 90.50 88 LEU A O 1
ATOM 671 N N . LYS A 1 89 ? -2.016 2.582 7.665 1.00 91.56 89 LYS A N 1
ATOM 672 C CA . LYS A 1 89 ? -2.586 2.940 8.977 1.00 91.56 89 LYS A CA 1
ATOM 673 C C . LYS A 1 89 ? -4.022 3.438 8.865 1.00 91.56 89 LYS A C 1
ATOM 675 O O . LYS A 1 89 ? -4.843 3.127 9.719 1.00 91.56 89 LYS A O 1
ATOM 680 N N . LYS A 1 90 ? -4.345 4.195 7.813 1.00 91.56 90 LYS A N 1
ATOM 681 C CA . LYS A 1 90 ? -5.709 4.669 7.560 1.00 91.56 90 LYS A CA 1
ATOM 682 C C . LYS A 1 90 ? -6.664 3.503 7.303 1.00 91.56 90 LYS A C 1
ATOM 684 O O . LYS A 1 90 ? -7.725 3.450 7.919 1.00 91.56 90 LYS A O 1
ATOM 689 N N . ILE A 1 91 ? -6.265 2.546 6.466 1.00 91.25 91 ILE A N 1
ATOM 690 C CA . ILE A 1 91 ? -7.044 1.325 6.208 1.00 91.25 91 ILE A CA 1
ATOM 691 C C . ILE A 1 91 ? -7.205 0.508 7.494 1.00 91.25 91 ILE A C 1
ATOM 693 O O . ILE A 1 91 ? -8.314 0.110 7.837 1.00 91.25 91 ILE A O 1
ATOM 697 N N . GLU A 1 92 ? -6.120 0.309 8.241 1.00 90.12 92 GLU A N 1
ATOM 698 C CA . GLU A 1 92 ? -6.143 -0.384 9.530 1.00 90.12 92 GLU A CA 1
ATOM 699 C C . GLU A 1 92 ? -7.099 0.295 10.522 1.00 90.12 92 GLU A C 1
ATOM 701 O O . GLU A 1 92 ? -7.938 -0.372 11.122 1.00 90.12 92 GLU A O 1
ATOM 706 N N . SER A 1 93 ? -7.026 1.621 10.665 1.00 89.31 93 SER A N 1
ATOM 707 C CA . SER A 1 93 ? -7.905 2.374 11.565 1.00 89.31 93 SER A CA 1
ATOM 708 C C . SER A 1 93 ? -9.377 2.272 11.180 1.00 89.31 93 SER A C 1
ATOM 710 O O . SER A 1 93 ? -10.222 2.226 12.067 1.00 89.31 93 SER A O 1
ATOM 712 N N . TYR A 1 94 ? -9.678 2.193 9.880 1.00 87.62 94 TYR A N 1
ATOM 713 C CA . TYR A 1 94 ? -11.045 2.085 9.385 1.00 87.62 94 TYR A CA 1
ATOM 714 C C . TYR A 1 94 ? -11.690 0.773 9.834 1.00 87.62 94 TYR A C 1
ATOM 716 O O . TYR A 1 94 ? -12.797 0.785 10.354 1.00 87.62 94 TYR A O 1
ATOM 724 N N . PHE A 1 95 ? -10.968 -0.346 9.730 1.00 84.06 95 PHE A N 1
ATOM 725 C CA . PHE A 1 95 ? -11.465 -1.629 10.229 1.00 84.06 95 PHE A CA 1
ATOM 726 C C . PHE A 1 95 ? -11.413 -1.717 11.760 1.00 84.06 95 PHE A C 1
ATOM 728 O O . PHE A 1 95 ? -12.339 -2.225 12.387 1.00 84.06 95 PHE A O 1
ATOM 735 N N . ASN A 1 96 ? -10.369 -1.188 12.398 1.00 82.62 96 ASN A N 1
ATOM 736 C CA . ASN A 1 96 ? -10.233 -1.256 13.853 1.00 82.62 96 ASN A CA 1
ATOM 737 C C . ASN A 1 96 ? -11.273 -0.410 14.607 1.00 82.62 96 ASN A C 1
ATOM 739 O O . ASN A 1 96 ? -11.603 -0.754 15.743 1.00 82.62 96 ASN A O 1
ATOM 743 N N . ALA A 1 97 ? -11.797 0.661 14.000 1.00 68.94 97 ALA A N 1
ATOM 744 C CA . ALA A 1 97 ? -12.851 1.485 14.592 1.00 68.94 97 ALA A CA 1
ATOM 745 C C . ALA A 1 97 ? -14.129 0.675 14.881 1.00 68.94 97 ALA A C 1
ATOM 747 O O . ALA A 1 97 ? -14.741 0.864 15.931 1.00 68.94 97 ALA A O 1
ATOM 748 N N . ASP A 1 98 ? -14.459 -0.294 14.023 1.00 57.66 98 ASP A N 1
ATOM 749 C CA . ASP A 1 98 ? -15.644 -1.147 14.178 1.00 57.66 98 ASP A CA 1
ATOM 750 C C . ASP A 1 98 ? -15.361 -2.400 15.033 1.00 57.66 98 ASP A C 1
ATOM 752 O O . ASP A 1 98 ? -16.224 -2.876 15.776 1.00 57.66 98 ASP A O 1
ATOM 756 N N . PHE A 1 99 ? -14.121 -2.908 15.023 1.00 56.91 99 PHE A N 1
ATOM 757 C CA . PHE A 1 99 ? -13.694 -4.041 15.863 1.00 56.91 99 PHE A CA 1
ATOM 758 C C . PHE A 1 99 ? -13.405 -3.671 17.331 1.00 56.91 99 PHE A C 1
ATOM 760 O O . PHE A 1 99 ? -13.201 -4.565 18.160 1.00 56.91 99 PHE A O 1
ATOM 767 N N . ALA A 1 100 ? -13.431 -2.387 17.704 1.00 51.56 100 ALA A N 1
ATOM 768 C CA . ALA A 1 100 ? -13.305 -1.955 19.100 1.00 51.56 100 ALA A CA 1
ATOM 769 C C . ALA A 1 100 ? -14.412 -2.545 19.999 1.00 51.56 100 ALA A C 1
ATOM 771 O O . ALA A 1 100 ? -14.157 -2.871 21.161 1.00 51.56 100 ALA A O 1
ATOM 772 N N . ILE A 1 101 ? -15.606 -2.790 19.447 1.00 52.97 101 ILE A N 1
ATOM 773 C CA . ILE A 1 101 ? -16.685 -3.503 20.145 1.00 52.97 101 ILE A CA 1
ATOM 774 C C . ILE A 1 101 ? -16.258 -4.953 20.433 1.00 52.97 101 ILE A C 1
ATOM 776 O O . ILE A 1 101 ? -16.350 -5.410 21.571 1.00 52.97 101 ILE A O 1
ATOM 780 N N . ALA A 1 102 ? -15.686 -5.653 19.448 1.00 50.72 102 ALA A N 1
ATOM 781 C CA . ALA A 1 102 ? -15.235 -7.039 19.600 1.00 50.72 102 ALA A CA 1
ATOM 782 C C . ALA A 1 102 ? -14.066 -7.189 20.594 1.00 50.72 102 ALA A C 1
ATOM 784 O O . ALA A 1 102 ? -14.019 -8.157 21.354 1.00 50.72 102 ALA A O 1
ATOM 785 N N . LYS A 1 103 ? -13.145 -6.215 20.650 1.00 50.72 103 LYS A N 1
ATOM 786 C CA . LYS A 1 103 ? -12.021 -6.226 21.606 1.00 50.72 103 LYS A CA 1
ATOM 787 C C . LYS A 1 103 ? -12.470 -5.965 23.048 1.00 50.72 103 LYS A C 1
ATOM 789 O O . LYS A 1 103 ? -11.904 -6.544 23.974 1.00 50.72 103 LYS A O 1
ATOM 794 N N . THR A 1 104 ? -13.496 -5.134 23.236 1.00 50.59 104 THR A N 1
ATOM 795 C CA . THR A 1 104 ? -14.084 -4.865 24.559 1.00 50.59 104 THR A CA 1
ATOM 796 C C . THR A 1 104 ? -14.862 -6.085 25.065 1.00 50.59 104 THR A C 1
ATOM 798 O O . THR A 1 104 ? -14.667 -6.492 26.208 1.00 50.59 104 THR A O 1
ATOM 801 N N . ILE A 1 105 ? -15.628 -6.755 24.190 1.00 55.59 105 ILE A N 1
ATOM 802 C CA . ILE A 1 105 ? -16.326 -8.018 24.505 1.00 55.59 105 ILE A CA 1
ATOM 803 C C . ILE A 1 105 ? -15.330 -9.116 24.919 1.00 55.59 105 ILE A C 1
ATOM 805 O O . ILE A 1 105 ? -15.520 -9.758 25.952 1.00 55.59 105 ILE A O 1
ATOM 809 N N . ALA A 1 106 ? -14.228 -9.284 24.178 1.00 55.88 106 ALA A N 1
ATOM 810 C CA . ALA A 1 106 ? -13.209 -10.288 24.497 1.00 55.88 106 ALA A CA 1
ATOM 811 C C . ALA A 1 106 ? -12.512 -10.030 25.850 1.00 55.88 106 ALA A C 1
ATOM 813 O O . ALA A 1 106 ? -12.195 -10.972 26.577 1.00 55.88 106 ALA A O 1
ATOM 814 N N . LEU A 1 107 ? -12.294 -8.765 26.228 1.00 55.50 107 LEU A N 1
ATOM 815 C CA . LEU A 1 107 ? -11.732 -8.420 27.538 1.00 55.50 107 LEU A CA 1
ATOM 816 C C . LEU A 1 107 ? -12.738 -8.623 28.679 1.00 55.50 107 LEU A C 1
ATOM 818 O O . LEU A 1 107 ? -12.346 -9.099 29.743 1.00 55.50 107 LEU A O 1
ATOM 822 N N . GLU A 1 108 ? -14.025 -8.337 28.480 1.00 54.81 108 GLU A N 1
ATOM 823 C CA . GLU A 1 108 ? -15.051 -8.584 29.501 1.00 54.81 108 GLU A CA 1
ATOM 824 C C . GLU A 1 108 ? -15.257 -10.079 29.798 1.00 54.81 108 GLU A C 1
ATOM 826 O O . GLU A 1 108 ? -15.464 -10.455 30.956 1.00 54.81 108 GLU A O 1
ATOM 831 N N . GLU A 1 109 ? -15.159 -10.953 28.793 1.00 57.34 109 GLU A N 1
ATOM 832 C CA . GLU A 1 109 ? -15.219 -12.410 28.980 1.00 57.34 109 GLU A CA 1
ATOM 833 C C . GLU A 1 109 ? -13.993 -12.955 29.727 1.00 57.34 109 GLU A C 1
ATOM 835 O O . GLU A 1 109 ? -14.127 -13.783 30.638 1.00 57.34 109 GLU A O 1
ATOM 840 N N . VAL A 1 110 ? -12.799 -12.437 29.420 1.00 59.75 110 VAL A N 1
ATOM 841 C CA . VAL A 1 110 ? -11.565 -12.771 30.148 1.00 59.75 110 VAL A CA 1
ATOM 842 C C . VAL A 1 110 ? -11.636 -12.272 31.594 1.00 59.75 110 VAL A C 1
ATOM 844 O O . VAL A 1 110 ? -11.320 -13.034 32.506 1.00 59.75 110 VAL A O 1
ATOM 847 N N . ILE A 1 111 ? -12.127 -11.052 31.846 1.00 60.06 111 ILE A N 1
ATOM 848 C CA . ILE A 1 111 ? -12.304 -10.511 33.206 1.00 60.06 111 ILE A CA 1
ATOM 849 C C . ILE A 1 111 ? -13.321 -11.340 34.000 1.00 60.06 111 ILE A C 1
ATOM 851 O O . ILE A 1 111 ? -13.053 -11.658 35.157 1.00 60.06 111 ILE A O 1
ATOM 855 N N . LYS A 1 112 ? -14.447 -11.765 33.407 1.00 60.09 112 LYS A N 1
ATOM 856 C CA . LYS A 1 112 ? -15.413 -12.667 34.067 1.00 60.09 112 LYS A CA 1
ATOM 857 C C . LYS A 1 112 ? -14.781 -14.019 34.414 1.00 60.09 112 LYS A C 1
ATOM 859 O O . LYS A 1 112 ? -14.981 -14.521 35.520 1.00 60.09 112 LYS A O 1
ATOM 864 N N . THR A 1 113 ? -13.966 -14.578 33.523 1.00 57.47 113 THR A N 1
ATOM 865 C CA . THR A 1 113 ? -13.296 -15.872 33.736 1.00 57.47 113 THR A CA 1
ATOM 866 C C . THR A 1 113 ? -12.201 -15.781 34.806 1.00 57.47 113 THR A C 1
ATOM 868 O O . THR A 1 113 ? -12.149 -16.609 35.718 1.00 57.47 113 THR A O 1
ATOM 871 N N . VAL A 1 114 ? -11.378 -14.729 34.772 1.00 60.16 114 VAL A N 1
ATOM 872 C CA . VAL A 1 114 ? -10.341 -14.454 35.781 1.00 60.16 114 VAL A CA 1
ATOM 873 C C . VAL A 1 114 ? -10.964 -14.084 37.136 1.00 60.16 114 VAL A C 1
ATOM 875 O O . VAL A 1 114 ? -10.485 -14.538 38.176 1.00 60.16 114 VAL A O 1
ATOM 878 N N . ALA A 1 115 ? -12.077 -13.346 37.171 1.00 56.53 115 ALA A N 1
ATOM 879 C CA . ALA A 1 115 ? -12.810 -13.039 38.405 1.00 56.53 115 ALA A CA 1
ATOM 880 C C . ALA A 1 115 ? -13.397 -14.300 39.071 1.00 56.53 115 ALA A C 1
ATOM 882 O O . ALA A 1 115 ? -13.388 -14.428 40.297 1.00 56.53 115 ALA A O 1
ATOM 883 N N . VAL A 1 116 ? -13.881 -15.269 38.287 1.00 58.50 116 VAL A N 1
ATOM 884 C CA . VAL A 1 116 ? -14.377 -16.554 38.811 1.00 58.50 116 VAL A CA 1
ATOM 885 C C . VAL A 1 116 ? -13.226 -17.437 39.309 1.00 58.50 116 VAL A C 1
ATOM 887 O O . VAL A 1 116 ? -13.345 -18.041 40.381 1.00 58.50 116 VAL A O 1
ATOM 890 N N . ALA A 1 117 ? -12.098 -17.475 38.592 1.00 56.88 117 ALA A N 1
ATOM 891 C CA . ALA A 1 117 ? -10.906 -18.217 39.006 1.00 56.88 117 ALA A CA 1
ATOM 892 C C . ALA A 1 117 ? -10.320 -17.670 40.321 1.00 56.88 117 ALA A C 1
ATOM 894 O O . ALA A 1 117 ? -10.113 -18.427 41.273 1.00 56.88 117 ALA A O 1
ATOM 895 N N . THR A 1 118 ? -10.185 -16.345 40.433 1.00 52.69 118 THR A N 1
ATOM 896 C CA . THR A 1 118 ? -9.682 -15.690 41.651 1.00 52.69 118 THR A CA 1
ATOM 897 C C . THR A 1 118 ? -10.618 -15.882 42.846 1.00 52.69 118 THR A C 1
ATOM 899 O O . THR A 1 118 ? -10.145 -16.133 43.953 1.00 52.69 118 THR A O 1
ATOM 902 N N . LYS A 1 119 ? -11.948 -15.881 42.663 1.00 54.88 119 LYS A N 1
ATOM 903 C CA . LYS A 1 119 ? -12.913 -16.138 43.754 1.00 54.88 119 LYS A CA 1
ATOM 904 C C . LYS A 1 119 ? -12.843 -17.577 44.293 1.00 54.88 119 LYS A C 1
ATOM 906 O O . LYS A 1 119 ? -13.034 -17.789 45.493 1.00 54.88 119 LYS A O 1
ATOM 911 N N . LYS A 1 120 ? -12.547 -18.566 43.441 1.00 54.38 120 LYS A N 1
ATOM 912 C CA . LYS A 1 120 ? -12.424 -19.985 43.829 1.00 54.38 120 LYS A CA 1
ATOM 913 C C . LYS A 1 120 ? -11.105 -20.270 44.556 1.00 54.38 120 LYS A C 1
ATOM 915 O O . LYS A 1 120 ? -11.114 -20.981 45.562 1.00 54.38 120 LYS A O 1
ATOM 920 N N . GLU A 1 121 ? -10.004 -19.669 44.106 1.00 51.06 121 GLU A N 1
ATOM 921 C CA . GLU A 1 121 ? -8.693 -19.791 44.756 1.00 51.06 121 GLU A CA 1
ATOM 922 C C . GLU A 1 121 ? -8.644 -19.056 46.101 1.00 51.06 121 GLU A C 1
ATOM 924 O O . GLU A 1 121 ? -8.209 -19.643 47.092 1.00 51.06 121 GLU A O 1
ATOM 929 N N . ASN A 1 122 ? -9.203 -17.843 46.206 1.00 45.44 122 ASN A N 1
ATOM 930 C CA . ASN A 1 122 ? -9.231 -17.108 47.477 1.00 45.44 122 ASN A CA 1
ATOM 931 C C . ASN A 1 122 ? -10.110 -17.804 48.539 1.00 45.44 122 ASN A C 1
ATOM 933 O O . ASN A 1 122 ? -9.765 -17.820 49.720 1.00 45.44 122 ASN A O 1
ATOM 937 N N . LEU A 1 123 ? -11.202 -18.477 48.144 1.00 53.09 123 LEU A N 1
ATOM 938 C CA . LEU A 1 123 ? -12.016 -19.277 49.072 1.00 53.09 123 LEU A CA 1
ATOM 939 C C . LEU A 1 123 ? -11.270 -20.529 49.577 1.00 53.09 123 LEU A C 1
ATOM 941 O O . LEU A 1 123 ? -11.435 -20.920 50.734 1.00 53.09 123 LEU A O 1
ATOM 945 N N . LEU A 1 124 ? -10.441 -21.159 48.738 1.00 55.12 124 LEU A N 1
ATOM 946 C CA . LEU A 1 124 ? -9.583 -22.288 49.121 1.00 55.12 124 LEU A CA 1
ATOM 947 C C . LEU A 1 124 ? -8.442 -21.845 50.047 1.00 55.12 124 LEU A C 1
ATOM 949 O O . LEU A 1 124 ? -8.198 -22.511 51.054 1.00 55.12 124 LEU A O 1
ATOM 953 N N . ILE A 1 125 ? -7.808 -20.704 49.771 1.00 51.81 125 ILE A N 1
ATOM 954 C CA . ILE A 1 125 ? -6.739 -20.124 50.599 1.00 51.81 125 ILE A CA 1
ATOM 955 C C . ILE A 1 125 ? -7.284 -19.721 51.981 1.00 51.81 125 ILE A C 1
ATOM 957 O O . ILE A 1 125 ? -6.720 -20.124 53.002 1.00 51.81 125 ILE A O 1
ATOM 961 N N . VAL A 1 126 ? -8.440 -19.047 52.048 1.00 53.16 126 VAL A N 1
ATOM 962 C CA . VAL A 1 126 ? -9.103 -18.689 53.319 1.00 53.16 126 VAL A CA 1
ATOM 963 C C . VAL A 1 126 ? -9.534 -19.935 54.105 1.00 53.16 126 VAL A C 1
ATOM 965 O O . VAL A 1 126 ? -9.340 -19.999 55.322 1.00 53.16 126 VAL A O 1
ATOM 968 N N . LYS A 1 127 ? -10.062 -20.974 53.441 1.00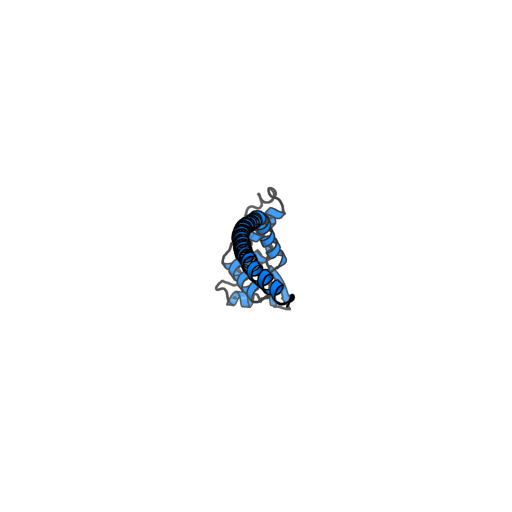 54.78 127 LYS A N 1
ATOM 969 C CA . LYS A 1 127 ? -10.439 -22.239 54.104 1.00 54.78 127 LYS A CA 1
ATOM 970 C C . LYS A 1 127 ? -9.229 -23.012 54.640 1.00 54.78 127 LYS A C 1
ATOM 972 O O . LYS A 1 127 ? -9.318 -23.572 55.734 1.00 54.78 127 LYS A O 1
ATOM 977 N N . LYS A 1 128 ? -8.106 -23.037 53.915 1.00 54.22 128 LYS A N 1
ATOM 978 C CA . LYS A 1 128 ? -6.868 -23.716 54.341 1.00 54.22 128 LYS A CA 1
ATOM 979 C C . LYS A 1 128 ? -6.223 -22.981 55.522 1.00 54.22 128 LYS A C 1
ATOM 981 O O . LYS A 1 128 ? -5.883 -23.622 56.516 1.00 54.22 128 LYS A O 1
ATOM 986 N N . SER A 1 129 ? -6.194 -21.647 55.478 1.00 46.59 129 SER A N 1
ATOM 987 C CA . SER A 1 129 ? -5.689 -20.797 56.564 1.00 46.59 129 SER A CA 1
ATOM 988 C C . SER A 1 129 ? -6.527 -20.933 57.852 1.00 46.59 129 SER A C 1
ATOM 990 O O . SER A 1 129 ? -5.986 -21.159 58.935 1.00 46.59 129 SER A O 1
ATOM 992 N N . ASN A 1 130 ? -7.864 -20.972 57.746 1.00 49.97 130 ASN A N 1
ATOM 993 C CA . ASN A 1 130 ? -8.764 -21.183 58.896 1.00 49.97 130 ASN A CA 1
ATOM 994 C C . ASN A 1 130 ? -8.768 -22.613 59.474 1.00 49.97 130 ASN A C 1
ATOM 996 O O . ASN A 1 130 ? -9.284 -22.824 60.578 1.00 49.97 130 ASN A O 1
ATOM 1000 N N . LYS A 1 131 ? -8.246 -23.615 58.755 1.00 47.84 131 LYS A N 1
ATOM 1001 C CA . LYS A 1 131 ? -8.091 -24.988 59.270 1.00 47.84 131 LYS A CA 1
ATOM 1002 C C . LYS A 1 131 ? -6.777 -25.146 60.043 1.00 47.84 131 LYS A C 1
ATOM 1004 O O . LYS A 1 131 ? -6.785 -25.753 61.108 1.00 47.84 131 LYS A O 1
ATOM 1009 N N . VAL A 1 132 ? -5.691 -24.529 59.571 1.00 50.09 132 VAL A N 1
ATOM 1010 C CA . VAL A 1 132 ? -4.391 -24.506 60.270 1.00 50.09 132 VAL A CA 1
ATOM 1011 C C . VAL A 1 132 ? -4.472 -23.692 61.571 1.00 50.09 132 VAL A C 1
ATOM 1013 O O . VAL A 1 132 ? -4.033 -24.163 62.619 1.00 50.09 132 VAL A O 1
ATOM 1016 N N . ASN A 1 133 ? -5.150 -22.538 61.562 1.00 48.03 133 ASN A N 1
ATOM 1017 C CA . ASN A 1 133 ? -5.264 -21.663 62.740 1.00 48.03 133 ASN A CA 1
ATOM 1018 C C . ASN A 1 133 ? -6.113 -22.264 63.890 1.00 48.03 133 ASN A C 1
ATOM 1020 O O . ASN A 1 133 ? -5.976 -21.884 65.052 1.00 48.03 133 ASN A O 1
ATOM 1024 N N . ARG A 1 134 ? -6.969 -23.258 63.602 1.00 47.38 134 ARG A N 1
ATOM 1025 C CA . ARG A 1 134 ? -7.733 -23.994 64.630 1.00 47.38 134 ARG A CA 1
ATOM 1026 C C . ARG A 1 134 ? -6.923 -25.085 65.340 1.00 47.38 134 ARG A C 1
ATOM 1028 O O . ARG A 1 134 ? -7.232 -25.379 66.492 1.00 47.38 134 ARG A O 1
ATOM 1035 N N . ASN A 1 135 ? -5.889 -25.642 64.705 1.00 47.12 135 ASN A N 1
ATOM 1036 C CA . ASN A 1 135 ? -5.023 -26.652 65.330 1.00 47.12 135 ASN A CA 1
ATOM 1037 C C . ASN A 1 135 ? -3.917 -26.031 66.201 1.00 47.12 135 ASN A C 1
ATOM 1039 O O . ASN A 1 135 ? -3.581 -26.597 67.234 1.00 47.12 135 ASN A O 1
ATOM 1043 N N . LEU A 1 136 ? -3.447 -24.819 65.883 1.00 46.66 136 LEU A N 1
ATOM 1044 C CA . LEU A 1 136 ? -2.476 -24.087 66.715 1.00 46.66 136 LEU A CA 1
ATOM 1045 C C . LEU A 1 136 ? -3.047 -23.634 68.072 1.00 46.66 136 LEU A C 1
ATOM 1047 O O . LEU A 1 136 ? -2.307 -23.519 69.043 1.00 46.66 136 LEU A O 1
ATOM 1051 N N . LYS A 1 137 ? -4.367 -23.415 68.184 1.00 48.59 137 LYS A N 1
ATOM 1052 C CA . LYS A 1 137 ? -5.004 -23.049 69.466 1.00 48.59 137 LYS A CA 1
ATOM 1053 C C . LYS A 1 137 ? -5.195 -24.226 70.430 1.00 48.59 137 LYS A C 1
ATOM 1055 O O . LYS A 1 137 ? -5.348 -23.983 71.622 1.00 48.59 137 LYS A O 1
ATOM 1060 N N . LYS A 1 138 ? -5.188 -25.475 69.945 1.00 50.56 138 LYS A N 1
ATOM 1061 C CA . LYS A 1 138 ? -5.317 -26.670 70.800 1.00 50.56 138 LYS A CA 1
ATOM 1062 C C . LYS A 1 138 ? -3.973 -27.104 71.394 1.00 50.56 138 LYS A C 1
ATOM 1064 O O . LYS A 1 138 ? -3.918 -27.415 72.577 1.00 50.56 138 LYS A O 1
ATOM 1069 N N . GLU A 1 139 ? -2.894 -27.009 70.620 1.00 39.72 139 GLU A N 1
ATOM 1070 C CA . GLU A 1 139 ? -1.524 -27.292 71.084 1.00 39.72 139 GLU A CA 1
ATOM 1071 C C . GLU A 1 139 ? -1.036 -26.259 72.124 1.00 39.72 139 GLU A C 1
ATOM 1073 O O . GLU A 1 139 ? -0.356 -26.598 73.091 1.00 39.72 139 GLU A O 1
ATOM 1078 N N . ASN A 1 140 ? -1.467 -24.996 72.005 1.00 43.59 140 ASN A N 1
ATOM 1079 C CA . ASN A 1 140 ? -1.040 -23.920 72.910 1.00 43.59 140 ASN A CA 1
ATOM 1080 C C . ASN A 1 140 ? -1.693 -23.972 74.315 1.00 43.59 140 ASN A C 1
ATOM 1082 O O . ASN A 1 140 ? -1.294 -23.234 75.214 1.00 43.59 140 ASN A O 1
ATOM 1086 N N . TYR A 1 141 ? -2.682 -24.849 74.536 1.00 43.75 141 TYR A N 1
ATOM 1087 C CA . TYR A 1 141 ? -3.257 -25.086 75.869 1.00 43.75 141 TYR A CA 1
ATOM 1088 C C . TYR A 1 141 ? -2.452 -26.108 76.683 1.00 43.75 141 TYR A C 1
ATOM 1090 O O . TYR A 1 141 ? -2.392 -26.009 77.908 1.00 43.75 141 TYR A O 1
ATOM 1098 N N . VAL A 1 142 ? -1.791 -27.057 76.012 1.00 45.69 142 VAL A N 1
ATOM 1099 C CA . VAL A 1 142 ? -0.986 -28.095 76.674 1.00 45.69 142 VAL A CA 1
ATOM 1100 C C . VAL A 1 142 ? 0.330 -27.504 77.191 1.00 45.69 142 VAL A C 1
ATOM 1102 O O . VAL A 1 142 ? 0.757 -27.821 78.298 1.00 45.69 142 VAL A O 1
ATOM 1105 N N . PHE A 1 143 ? 0.927 -26.556 76.460 1.00 43.62 143 PHE A N 1
ATOM 1106 C CA . PHE A 1 143 ? 2.205 -25.951 76.852 1.00 43.62 143 PHE A CA 1
ATOM 1107 C C . PHE A 1 143 ? 2.074 -24.905 77.975 1.00 43.62 143 PHE A C 1
ATOM 1109 O O . PHE A 1 143 ? 2.928 -24.823 78.860 1.00 43.62 143 PHE A O 1
ATOM 1116 N N . LYS A 1 144 ? 0.971 -24.139 78.008 1.00 45.41 144 LYS A N 1
ATOM 1117 C CA . LYS A 1 144 ? 0.755 -23.096 79.028 1.00 45.41 144 LYS A CA 1
ATOM 1118 C C . LYS A 1 144 ? 0.531 -23.672 80.433 1.00 45.41 144 LYS A C 1
ATOM 1120 O O . LYS A 1 144 ? 0.904 -23.035 81.413 1.00 45.41 144 LYS A O 1
ATOM 1125 N N . HIS A 1 145 ? -0.021 -24.884 80.541 1.00 49.88 145 HIS A N 1
ATOM 1126 C CA . HIS A 1 145 ? -0.256 -25.536 81.834 1.00 49.88 145 HIS A CA 1
ATOM 1127 C C . HIS A 1 145 ? 0.974 -26.250 82.418 1.00 49.88 145 HIS A C 1
ATOM 1129 O O . HIS A 1 145 ? 1.030 -26.426 83.636 1.00 49.88 145 HIS A O 1
ATOM 1135 N N . LEU A 1 146 ? 1.967 -26.620 81.597 1.00 47.50 146 LEU A N 1
ATOM 1136 C CA . LEU A 1 146 ? 3.215 -27.234 82.074 1.00 47.50 146 LEU A CA 1
ATOM 1137 C C . LEU A 1 146 ? 4.237 -26.202 82.578 1.00 47.50 146 LEU A C 1
ATOM 1139 O O . LEU A 1 146 ? 4.932 -26.471 83.554 1.00 47.50 146 LEU A O 1
ATOM 1143 N N . LEU A 1 147 ? 4.281 -24.999 81.995 1.00 45.12 147 LEU A N 1
ATOM 1144 C CA . LEU A 1 147 ? 5.208 -23.944 82.432 1.00 45.12 147 LEU A CA 1
ATOM 1145 C C . LEU A 1 147 ? 4.808 -23.265 83.753 1.00 45.12 147 LEU A C 1
ATOM 1147 O O . LEU A 1 147 ? 5.668 -22.735 84.448 1.00 45.12 147 LEU A O 1
ATOM 1151 N N . LEU A 1 148 ? 3.531 -23.324 84.149 1.00 49.41 148 LEU A N 1
ATOM 1152 C CA . LEU A 1 148 ? 3.062 -22.775 85.432 1.00 49.41 148 LEU A CA 1
ATOM 1153 C C . LEU A 1 148 ? 3.422 -23.648 86.650 1.00 49.41 148 LEU A C 1
ATOM 1155 O O . LEU A 1 148 ? 3.378 -23.153 87.773 1.00 49.41 148 LEU A O 1
ATOM 1159 N N . LYS A 1 149 ? 3.812 -24.917 86.454 1.00 50.78 149 LYS A N 1
ATOM 1160 C CA . LYS A 1 149 ? 4.243 -25.813 87.546 1.00 50.78 149 LYS A CA 1
ATOM 1161 C C . LYS A 1 149 ? 5.756 -25.834 87.790 1.00 50.78 149 LYS A C 1
ATOM 1163 O O . LYS A 1 149 ? 6.167 -26.289 88.845 1.00 50.78 149 LYS A O 1
ATOM 1168 N N . ALA A 1 150 ? 6.574 -25.332 86.863 1.00 50.19 150 ALA A N 1
ATOM 1169 C CA . ALA A 1 150 ? 8.038 -25.364 86.982 1.00 50.19 150 ALA A CA 1
ATOM 1170 C C . ALA A 1 150 ? 8.649 -24.128 87.679 1.00 50.19 150 ALA A C 1
ATOM 1172 O O . ALA A 1 150 ? 9.854 -24.080 87.882 1.00 50.19 150 ALA A O 1
ATOM 1173 N N . VAL A 1 151 ? 7.835 -23.122 88.027 1.00 50.81 151 VAL A N 1
ATOM 1174 C CA . VAL A 1 151 ? 8.290 -21.852 88.640 1.00 50.81 151 VAL A CA 1
ATOM 1175 C C . VAL A 1 151 ? 7.873 -21.739 90.122 1.00 50.81 151 VAL A C 1
ATOM 1177 O O . VAL A 1 151 ? 8.155 -20.742 90.772 1.00 50.81 151 VAL A O 1
ATOM 1180 N N . THR A 1 152 ? 7.204 -22.752 90.687 1.00 50.03 152 THR A N 1
ATOM 1181 C CA . THR A 1 152 ? 6.683 -22.730 92.074 1.00 50.03 152 THR A CA 1
ATOM 1182 C C . THR A 1 152 ? 7.187 -23.879 92.958 1.00 50.03 152 THR A C 1
ATOM 1184 O O . THR A 1 152 ? 6.456 -24.360 93.822 1.00 50.03 152 THR A O 1
ATOM 1187 N N . THR A 1 153 ? 8.446 -24.286 92.784 1.00 47.50 153 THR A N 1
ATOM 1188 C CA . THR A 1 153 ? 9.197 -25.129 93.736 1.00 47.50 153 THR A CA 1
ATOM 1189 C C . THR A 1 153 ? 10.652 -24.717 93.774 1.00 47.50 153 THR A C 1
ATOM 1191 O O . THR A 1 153 ? 11.213 -24.580 92.663 1.00 47.50 153 THR A O 1
#

Radius of gyration: 34.86 Å; chains: 1; bounding box: 42×40×113 Å

Sequence (153 aa):
MGTTKDRIFSDATNEMATMLRALGHPARFEIINLLKSEKTCCGIAIMNLIPLSQSTISKHLSELKNAAIITVTNKGNITNYTLNENALKKIESYFNADFAIAKTIALEEVIKTVAVATKKENLLIVKKSNKVNRNLKKENYVFKHLLLKAVTT

Foldseek 3Di:
DDPPCLVVDDPLVSLLVLLVVLCPDPLLVVVVVVLVVPQKDWLVVSPVVDVDDSVVSVVSVVSCVVSVQWDWDDDDPIIMIGGDVVSVVSNVCVVVVVCVVVVVVVVVVVCVVVVVVVVVVVVVVVVVVVVVVVVVVVVVVVVVVVVVVVPPD

Secondary structure (DSSP, 8-state):
--TTSGGGS-HHHHHHHHHHHHHTSHHHHHHHHHHHHHSSEEHHHHHHHS-S-HHHHHHHHHHHHHTTSEEEEEETTEEEEEE-HHHHHHHHHHHHHHHHHHHHHHHHHHHHHHHHHHHHHHHHHHHHHHHHHHHHHHHHHHHHHHHTTSS--

pLDDT: mean 74.27, std 19.33, range [39.72, 96.69]